Protein AF-A0A529IAK2-F1 (afdb_monomer_lite)

Radius of gyration: 15.13 Å; chains: 1; bounding box: 31×23×40 Å

pLDDT: mean 95.78, std 6.5, range [60.38, 98.56]

Secondary structure (DSSP, 8-state):
--TT-EEEE-SS-EEEE-GGGHHHHHHHHHHHHHHHHHHHHHHHTT--GGGS----

Sequence (56 aa):
VGAGDIVVADETGVCFIPIARAAEVLAKALKKSAFEEAKCEAIDSGVAVADLPSNA

Foldseek 3Di:
DDPPWDWDADPVGIDTHGNVCVVVVVVVVVVVVVLVVVLVVCVVVPDDPVPRDDDD

Structure (mmCIF, N/CA/C/O backbone):
data_AF-A0A529IAK2-F1
#
_entry.id   AF-A0A529IAK2-F1
#
loop_
_atom_site.group_PDB
_atom_site.id
_atom_site.type_symbol
_atom_site.label_atom_id
_atom_site.label_alt_id
_atom_site.label_comp_id
_atom_site.label_asym_id
_atom_site.label_entity_id
_atom_site.label_seq_id
_atom_site.pdbx_PDB_ins_code
_atom_site.Cartn_x
_atom_site.Cartn_y
_atom_site.Cartn_z
_atom_site.occupancy
_atom_site.B_iso_or_equiv
_atom_site.auth_seq_id
_atom_site.auth_comp_id
_atom_site.auth_asym_id
_atom_site.auth_atom_id
_atom_site.pdbx_PDB_model_num
ATOM 1 N N . VAL A 1 1 ? 12.893 2.546 -11.674 1.00 83.88 1 VAL A N 1
ATOM 2 C CA . VAL A 1 1 ? 11.752 2.815 -12.569 1.00 83.88 1 VAL A CA 1
ATOM 3 C C . VAL A 1 1 ? 12.226 2.591 -13.986 1.00 83.88 1 VAL A C 1
ATOM 5 O O . VAL A 1 1 ? 13.082 3.335 -14.453 1.00 83.88 1 VAL A O 1
ATOM 8 N N . GLY A 1 2 ? 11.772 1.504 -14.600 1.00 93.94 2 GLY A N 1
ATOM 9 C CA . GLY A 1 2 ? 12.008 1.172 -16.000 1.00 93.94 2 GLY A CA 1
ATOM 10 C C . GLY A 1 2 ? 10.757 1.402 -16.843 1.00 93.94 2 GLY A C 1
ATOM 11 O O . GLY A 1 2 ? 9.652 1.540 -16.318 1.00 93.94 2 GLY A O 1
ATOM 12 N N . ALA A 1 3 ? 10.926 1.437 -18.164 1.00 96.50 3 ALA A N 1
ATOM 13 C CA . ALA A 1 3 ? 9.787 1.457 -19.074 1.00 96.50 3 ALA A CA 1
ATOM 14 C C . ALA A 1 3 ? 8.913 0.211 -18.846 1.00 96.50 3 ALA A C 1
ATOM 16 O O . ALA A 1 3 ? 9.423 -0.908 -18.827 1.00 96.50 3 ALA A O 1
ATOM 17 N N . GLY A 1 4 ? 7.606 0.417 -18.669 1.00 96.25 4 GLY A N 1
ATOM 18 C CA . GLY A 1 4 ? 6.639 -0.650 -18.400 1.00 96.25 4 GLY A CA 1
ATOM 19 C C . GLY A 1 4 ? 6.347 -0.912 -16.920 1.00 96.25 4 GLY A C 1
ATOM 20 O O . GLY A 1 4 ? 5.387 -1.623 -16.640 1.00 96.25 4 GLY A O 1
ATOM 21 N N . ASP A 1 5 ? 7.101 -0.330 -15.979 1.00 98.44 5 ASP A N 1
ATOM 22 C CA . ASP A 1 5 ? 6.715 -0.339 -14.561 1.00 98.44 5 ASP A CA 1
ATOM 23 C C . ASP A 1 5 ? 5.384 0.401 -14.360 1.00 98.44 5 ASP A C 1
ATOM 25 O O . ASP A 1 5 ? 5.076 1.370 -15.058 1.00 98.44 5 ASP A O 1
ATOM 29 N N . ILE A 1 6 ? 4.599 -0.043 -13.379 1.00 98.25 6 ILE A N 1
ATOM 30 C CA . ILE A 1 6 ? 3.321 0.591 -13.052 1.00 98.25 6 ILE A CA 1
ATOM 31 C C . ILE A 1 6 ? 3.589 1.732 -12.074 1.00 98.25 6 ILE A C 1
ATOM 33 O O . ILE A 1 6 ? 4.286 1.555 -11.074 1.00 98.25 6 ILE A O 1
ATOM 37 N N . VAL A 1 7 ? 3.011 2.896 -12.351 1.00 98.12 7 VAL A N 1
ATOM 38 C CA . VAL A 1 7 ? 3.059 4.059 -11.464 1.00 98.12 7 VAL A CA 1
ATOM 39 C C . VAL A 1 7 ? 1.652 4.318 -10.951 1.00 98.12 7 VAL A C 1
ATOM 41 O O . VAL A 1 7 ? 0.742 4.548 -11.745 1.00 98.12 7 VAL A O 1
A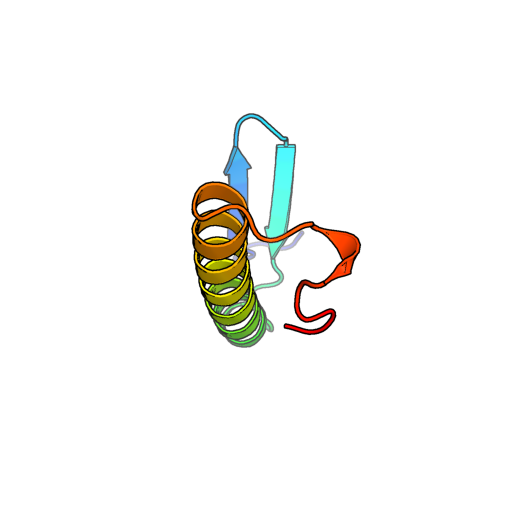TOM 44 N N . VAL A 1 8 ? 1.480 4.266 -9.634 1.00 98.00 8 VAL A N 1
ATOM 45 C CA . VAL A 1 8 ? 0.236 4.640 -8.952 1.00 98.00 8 VAL A CA 1
ATOM 46 C C . VAL A 1 8 ? 0.479 5.966 -8.252 1.00 98.00 8 VAL A C 1
ATOM 48 O O . VAL A 1 8 ? 1.502 6.121 -7.585 1.00 98.00 8 VAL A O 1
ATOM 51 N N . ALA A 1 9 ? -0.429 6.920 -8.422 1.00 98.19 9 ALA A N 1
ATOM 52 C CA . ALA A 1 9 ? -0.334 8.229 -7.797 1.00 98.19 9 ALA A CA 1
ATOM 53 C C . ALA A 1 9 ? -1.693 8.649 -7.235 1.00 98.19 9 ALA A C 1
ATOM 55 O O . ALA A 1 9 ? -2.707 8.522 -7.922 1.00 98.19 9 ALA A O 1
ATOM 56 N N . ASP A 1 10 ? -1.678 9.155 -6.009 1.00 97.94 10 ASP A N 1
ATOM 57 C CA . ASP A 1 10 ? -2.818 9.703 -5.280 1.00 97.94 10 ASP A CA 1
ATOM 58 C C . ASP A 1 10 ? -2.373 10.953 -4.489 1.00 97.94 10 ASP A C 1
ATOM 60 O O . ASP A 1 10 ? -1.256 11.453 -4.646 1.00 97.94 10 ASP A O 1
ATOM 64 N N . GLU A 1 11 ? -3.253 11.498 -3.658 1.00 98.50 11 GLU A N 1
ATOM 65 C CA . GLU A 1 11 ? -2.981 12.644 -2.787 1.00 98.50 11 GLU A CA 1
ATOM 66 C C . GLU A 1 11 ? -1.931 12.373 -1.695 1.00 98.50 11 GLU A C 1
ATOM 68 O O . GLU A 1 11 ? -1.370 13.320 -1.141 1.00 98.50 11 GLU A O 1
ATOM 73 N N . THR A 1 12 ? -1.642 11.105 -1.396 1.00 97.94 12 THR A N 1
ATOM 74 C CA . THR A 1 12 ? -0.617 10.695 -0.428 1.00 97.94 12 THR A CA 1
ATOM 75 C C . THR A 1 12 ? 0.768 10.660 -1.076 1.00 97.94 12 THR A C 1
ATOM 77 O O . THR A 1 12 ? 1.763 10.999 -0.429 1.00 97.94 12 THR A O 1
ATOM 80 N N . GLY A 1 13 ? 0.862 10.285 -2.355 1.00 98.00 13 GLY A N 1
ATOM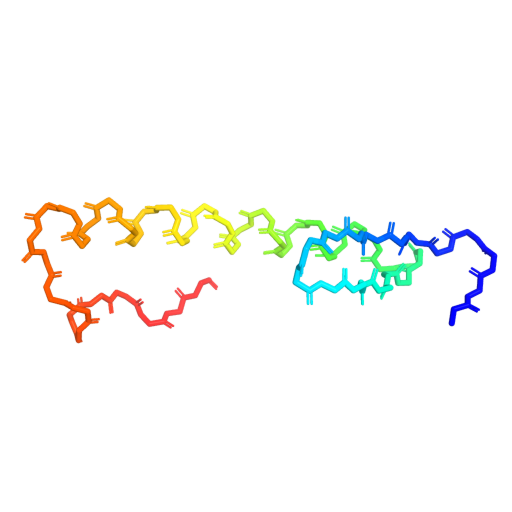 81 C CA . GLY A 1 13 ? 2.111 10.354 -3.108 1.00 98.00 13 GLY A CA 1
ATOM 82 C C . GLY A 1 13 ? 2.153 9.482 -4.360 1.00 98.00 13 GLY A C 1
ATOM 83 O O . GLY A 1 13 ? 1.160 9.293 -5.053 1.00 98.00 13 GLY A O 1
ATOM 84 N N . VAL A 1 14 ? 3.350 8.978 -4.681 1.00 98.31 14 VAL A N 1
ATOM 85 C CA . VAL A 1 14 ? 3.608 8.171 -5.883 1.00 98.31 14 VAL A CA 1
ATOM 86 C C . VAL A 1 14 ? 4.308 6.868 -5.506 1.00 98.31 14 VAL A C 1
ATOM 88 O O . VAL A 1 14 ? 5.356 6.878 -4.860 1.00 98.31 14 VAL A O 1
ATOM 91 N N . CYS A 1 15 ? 3.756 5.745 -5.956 1.00 98.12 15 CYS A N 1
ATOM 92 C CA . CYS A 1 15 ? 4.292 4.404 -5.764 1.00 98.12 15 CYS A CA 1
ATOM 93 C C . CYS A 1 15 ? 4.669 3.775 -7.112 1.00 98.12 15 CYS A C 1
ATOM 95 O O . CYS A 1 15 ? 3.867 3.737 -8.046 1.00 98.12 15 CYS A O 1
ATOM 97 N N . PHE A 1 16 ? 5.894 3.253 -7.204 1.00 98.25 16 PHE A N 1
ATOM 98 C CA . PHE A 1 16 ? 6.416 2.588 -8.398 1.00 98.25 16 PHE A CA 1
ATOM 99 C C . PHE A 1 16 ? 6.468 1.079 -8.179 1.00 98.25 16 PHE A C 1
ATOM 101 O O . PHE A 1 16 ? 7.158 0.594 -7.280 1.00 98.25 16 PHE A O 1
ATOM 108 N N . ILE A 1 17 ? 5.777 0.332 -9.031 1.00 98.44 17 ILE A N 1
ATOM 109 C CA . ILE A 1 17 ? 5.652 -1.118 -8.945 1.00 98.44 17 ILE A CA 1
ATOM 110 C C . ILE A 1 17 ? 6.432 -1.736 -10.109 1.00 98.44 17 ILE A C 1
ATOM 112 O O . ILE A 1 17 ? 6.053 -1.536 -11.268 1.00 98.44 17 ILE A O 1
ATOM 116 N N . PRO A 1 18 ? 7.498 -2.512 -9.831 1.00 98.38 18 PRO A N 1
ATOM 117 C CA . PRO A 1 18 ? 8.237 -3.209 -10.873 1.00 98.38 18 PRO A CA 1
ATOM 118 C C . PRO A 1 18 ? 7.325 -4.148 -11.662 1.00 98.38 18 PRO A C 1
ATOM 120 O O . PRO A 1 18 ? 6.653 -4.992 -11.059 1.00 98.38 18 PRO A O 1
ATOM 123 N N . ILE A 1 19 ? 7.342 -4.071 -12.994 1.00 98.12 19 ILE A N 1
ATOM 124 C CA . ILE A 1 19 ? 6.443 -4.878 -13.839 1.00 98.12 19 ILE A CA 1
ATOM 125 C C . ILE A 1 19 ? 6.606 -6.385 -13.598 1.00 98.12 19 ILE A C 1
ATOM 127 O O . ILE A 1 19 ? 5.624 -7.123 -13.537 1.00 98.12 19 ILE A O 1
ATOM 131 N N . ALA A 1 20 ? 7.838 -6.832 -13.329 1.00 98.00 20 ALA A N 1
ATOM 132 C CA . ALA A 1 20 ? 8.164 -8.224 -13.018 1.00 98.00 20 ALA A CA 1
ATOM 133 C C . ALA A 1 20 ? 7.484 -8.755 -11.741 1.00 98.00 20 ALA A C 1
ATOM 135 O O . ALA A 1 20 ? 7.401 -9.965 -11.546 1.00 98.00 20 ALA A O 1
ATOM 136 N N . ARG A 1 21 ? 7.008 -7.866 -10.860 1.00 98.19 21 ARG A N 1
ATOM 137 C CA . ARG A 1 21 ? 6.348 -8.211 -9.593 1.00 98.19 21 ARG A CA 1
ATOM 138 C C . ARG A 1 21 ? 4.912 -7.703 -9.506 1.00 98.19 21 ARG A C 1
ATOM 140 O O . ARG A 1 21 ? 4.286 -7.866 -8.464 1.00 98.19 21 ARG A O 1
ATOM 147 N N . ALA A 1 22 ? 4.371 -7.124 -10.577 1.00 98.12 22 ALA A N 1
ATOM 148 C CA . ALA A 1 22 ? 3.054 -6.493 -10.560 1.00 98.12 22 ALA A CA 1
ATOM 149 C C . ALA A 1 22 ? 1.948 -7.436 -10.053 1.00 98.12 22 ALA A C 1
ATOM 151 O O . ALA A 1 22 ? 1.151 -7.044 -9.205 1.00 98.12 22 ALA A O 1
ATOM 152 N N . ALA A 1 23 ? 1.947 -8.700 -10.490 1.00 98.44 23 ALA A N 1
ATOM 153 C CA . ALA A 1 23 ? 0.966 -9.691 -10.043 1.00 98.44 23 ALA A CA 1
ATOM 154 C C . ALA A 1 23 ? 1.092 -10.036 -8.545 1.00 98.44 23 ALA A C 1
ATOM 156 O O . ALA A 1 23 ? 0.088 -10.122 -7.841 1.00 98.44 23 ALA A O 1
ATOM 157 N N . GLU A 1 24 ? 2.320 -10.195 -8.038 1.00 98.56 24 GLU A N 1
ATOM 158 C CA . GLU A 1 24 ? 2.582 -10.445 -6.612 1.00 98.56 24 GLU A CA 1
ATOM 159 C C . GLU A 1 24 ? 2.124 -9.257 -5.756 1.00 98.56 24 GLU A C 1
ATOM 161 O O . GLU A 1 24 ? 1.483 -9.433 -4.719 1.00 98.56 24 GLU A O 1
ATOM 166 N N . VAL A 1 25 ? 2.446 -8.042 -6.204 1.00 98.50 25 VAL A N 1
ATOM 167 C CA . VAL A 1 25 ? 2.072 -6.802 -5.522 1.00 98.50 25 VAL A CA 1
ATOM 168 C C . VAL A 1 25 ? 0.557 -6.633 -5.508 1.00 98.50 25 VAL A C 1
ATOM 170 O O . VAL A 1 25 ? 0.010 -6.341 -4.449 1.00 98.50 25 VAL A O 1
ATOM 173 N N . LEU A 1 26 ? -0.131 -6.898 -6.623 1.00 98.25 26 LEU A N 1
ATOM 174 C CA . LEU A 1 26 ? -1.592 -6.849 -6.691 1.00 98.25 26 LEU A CA 1
ATOM 175 C C . LEU A 1 26 ? -2.236 -7.824 -5.699 1.00 98.25 26 LEU A C 1
ATOM 177 O O . LEU A 1 26 ? -3.107 -7.427 -4.931 1.00 98.25 26 LEU A O 1
ATOM 181 N N . ALA A 1 27 ? -1.780 -9.080 -5.664 1.00 98.50 27 ALA A N 1
ATOM 182 C CA . ALA A 1 27 ? -2.319 -10.075 -4.739 1.00 98.50 27 ALA A CA 1
ATOM 183 C C . ALA A 1 27 ? -2.158 -9.643 -3.269 1.00 98.50 27 ALA A C 1
ATOM 185 O O . ALA A 1 27 ? -3.084 -9.778 -2.469 1.00 98.50 27 ALA A O 1
ATOM 186 N N . LYS A 1 28 ? -0.998 -9.075 -2.915 1.00 98.12 28 LYS A N 1
ATOM 187 C CA . LYS A 1 28 ? -0.738 -8.549 -1.567 1.00 98.12 28 LYS A CA 1
ATOM 188 C C . LYS A 1 28 ? -1.577 -7.312 -1.250 1.00 98.12 28 LYS A C 1
ATOM 190 O O . LYS A 1 28 ? -2.111 -7.227 -0.148 1.00 98.12 28 LYS A O 1
ATOM 195 N N . ALA A 1 29 ? -1.711 -6.386 -2.198 1.00 98.00 29 ALA A N 1
ATOM 196 C CA . ALA A 1 29 ? -2.502 -5.171 -2.035 1.00 98.00 29 ALA A CA 1
ATOM 197 C C . ALA A 1 29 ? -3.986 -5.494 -1.815 1.00 98.00 29 ALA A C 1
ATOM 199 O O . ALA A 1 29 ? -4.582 -4.986 -0.871 1.00 98.00 29 ALA A O 1
ATOM 200 N N . LEU A 1 30 ? -4.554 -6.412 -2.606 1.00 98.25 30 LEU A N 1
ATOM 201 C CA . LEU A 1 30 ? -5.941 -6.860 -2.443 1.00 98.25 30 LEU A CA 1
ATOM 202 C C . LEU A 1 30 ? -6.171 -7.522 -1.079 1.00 98.25 30 LEU A C 1
ATOM 204 O O . LEU A 1 30 ? -7.118 -7.169 -0.380 1.00 98.25 30 LEU A O 1
ATOM 208 N N . LYS A 1 31 ? -5.276 -8.431 -0.661 1.00 97.75 31 LYS A N 1
ATOM 209 C CA . LYS A 1 31 ? -5.351 -9.072 0.664 1.00 97.75 31 LYS A CA 1
ATOM 210 C C . LYS A 1 31 ? -5.317 -8.036 1.791 1.00 97.75 31 LYS A C 1
ATOM 212 O O . LYS A 1 31 ? -6.105 -8.109 2.729 1.00 97.75 31 LYS A O 1
ATOM 217 N N . LYS A 1 32 ? -4.408 -7.064 1.689 1.00 97.06 32 LYS A N 1
ATOM 218 C CA . LYS A 1 32 ? -4.232 -6.005 2.684 1.00 97.06 32 LYS A CA 1
ATOM 219 C C . LYS A 1 32 ? -5.446 -5.079 2.757 1.00 97.06 32 LYS A C 1
ATOM 221 O O . LYS A 1 32 ? -5.903 -4.812 3.861 1.00 97.06 32 LYS A O 1
ATOM 226 N N . SER A 1 33 ? -5.983 -4.663 1.611 1.00 97.62 33 SER A N 1
ATOM 227 C CA . SER A 1 33 ? -7.175 -3.813 1.532 1.00 97.62 33 SER A CA 1
ATOM 228 C C . SER A 1 33 ? -8.385 -4.482 2.180 1.00 97.62 33 SER A C 1
ATOM 230 O O . SER A 1 33 ? -9.032 -3.867 3.017 1.00 97.62 33 SER A O 1
ATOM 232 N N . ALA A 1 34 ? -8.650 -5.756 1.868 1.00 97.25 34 ALA A N 1
ATOM 233 C CA . ALA A 1 34 ? -9.768 -6.491 2.464 1.00 97.25 34 ALA A CA 1
ATOM 234 C C . ALA A 1 34 ? -9.611 -6.656 3.988 1.00 97.25 34 ALA A C 1
ATOM 236 O O . ALA A 1 34 ? -10.575 -6.552 4.742 1.00 97.25 34 ALA A O 1
ATOM 237 N N . PHE A 1 35 ? -8.382 -6.887 4.461 1.00 97.19 35 PHE A N 1
ATOM 238 C CA . PHE A 1 35 ? -8.100 -6.961 5.894 1.00 97.19 35 PHE A CA 1
ATOM 239 C C . PHE A 1 35 ? -8.285 -5.610 6.604 1.00 97.19 35 PHE A C 1
ATOM 241 O O . PHE A 1 35 ? -8.726 -5.562 7.751 1.00 97.19 35 PHE A O 1
ATOM 248 N N . GLU A 1 36 ? -7.932 -4.505 5.947 1.00 96.81 36 GLU A N 1
ATOM 249 C CA . GLU A 1 36 ? -8.134 -3.160 6.487 1.00 96.81 36 GLU A CA 1
ATOM 250 C C . GLU A 1 36 ? -9.605 -2.763 6.516 1.00 96.81 36 GLU A C 1
ATOM 252 O O . GLU A 1 36 ? -10.037 -2.215 7.523 1.00 96.81 36 GLU A O 1
ATOM 257 N N . GLU A 1 37 ? -10.380 -3.119 5.494 1.00 98.00 37 GLU 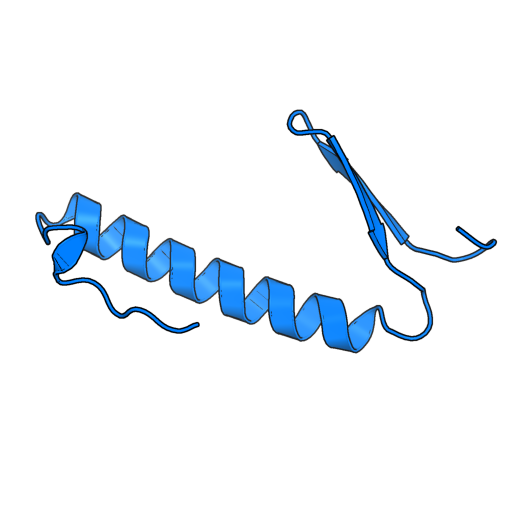A N 1
ATOM 258 C CA . GLU A 1 37 ? -11.831 -2.918 5.469 1.00 98.00 37 GLU A CA 1
ATOM 259 C C . GLU A 1 37 ? -12.512 -3.625 6.650 1.00 98.00 37 GLU A C 1
ATOM 261 O O . GLU A 1 37 ? -13.174 -2.971 7.454 1.00 98.00 37 GLU A O 1
ATOM 266 N N . ALA A 1 38 ? -12.230 -4.916 6.859 1.00 96.38 38 ALA A N 1
ATOM 267 C CA . ALA A 1 38 ? -12.777 -5.670 7.992 1.00 96.38 38 ALA A CA 1
ATOM 268 C C . ALA A 1 38 ? -12.374 -5.081 9.358 1.00 96.38 38 ALA A C 1
ATOM 270 O O . ALA A 1 38 ? -13.142 -5.106 10.322 1.00 96.38 38 ALA A O 1
ATOM 271 N N . LYS A 1 39 ? -11.157 -4.535 9.467 1.00 96.38 39 LYS A N 1
ATOM 272 C CA . LYS A 1 39 ? -10.720 -3.832 10.679 1.00 96.38 39 LYS A CA 1
ATOM 273 C C . LYS A 1 39 ? -11.481 -2.530 10.894 1.00 96.38 39 LYS A C 1
ATOM 275 O O . LYS A 1 39 ? -11.826 -2.238 12.035 1.00 96.38 39 LYS A O 1
ATOM 280 N N . CYS A 1 40 ? -11.690 -1.744 9.842 1.00 97.50 40 CYS A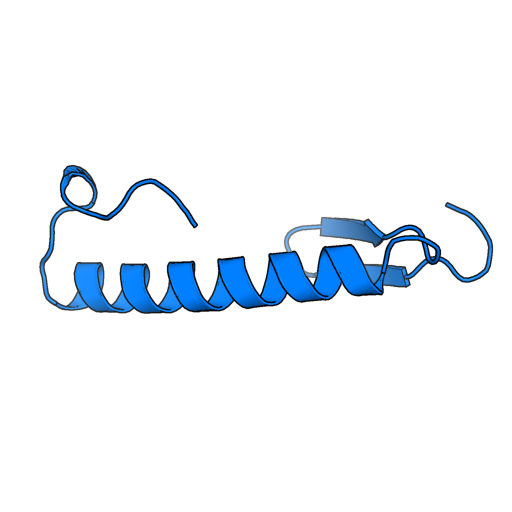 N 1
ATOM 281 C CA . CYS A 1 40 ? -12.457 -0.506 9.925 1.00 97.50 40 CYS A CA 1
ATOM 282 C C . CYS A 1 40 ? -13.887 -0.800 10.392 1.00 97.50 40 CYS A C 1
ATOM 284 O O . CYS A 1 40 ? -14.329 -0.200 11.365 1.00 97.50 40 CYS A O 1
ATOM 286 N N . GLU A 1 41 ? -14.544 -1.811 9.817 1.00 97.94 41 GLU A N 1
ATOM 287 C CA . GLU A 1 41 ? -15.874 -2.256 10.258 1.00 97.94 41 GLU A CA 1
ATOM 288 C C . GLU A 1 41 ? -15.897 -2.6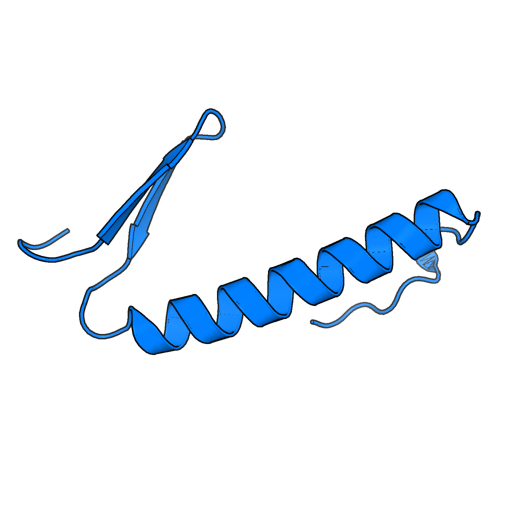70 11.739 1.00 97.94 41 GLU A C 1
ATOM 290 O O . GLU A 1 41 ? -16.806 -2.300 12.486 1.00 97.94 41 GLU A O 1
ATOM 295 N N . ALA A 1 42 ? -14.881 -3.407 12.200 1.00 97.25 42 ALA A N 1
ATOM 296 C CA . ALA A 1 42 ? -14.773 -3.796 13.604 1.00 97.25 42 ALA A CA 1
ATOM 297 C C . ALA A 1 42 ? -14.625 -2.575 14.531 1.00 97.25 42 ALA A C 1
ATOM 299 O O . ALA A 1 42 ? -15.294 -2.508 15.565 1.00 97.25 42 ALA A O 1
ATOM 300 N N . ILE A 1 43 ? -13.801 -1.594 14.153 1.00 97.81 43 ILE A N 1
ATOM 301 C CA . ILE A 1 43 ? -13.639 -0.340 14.905 1.00 97.81 43 ILE A CA 1
ATOM 302 C C . ILE A 1 43 ? -14.964 0.423 14.960 1.00 97.81 43 ILE A C 1
ATOM 304 O O . ILE A 1 43 ? -15.385 0.826 16.044 1.00 97.81 43 ILE A O 1
ATOM 308 N N . ASP A 1 44 ? -15.647 0.563 13.825 1.00 98.00 44 ASP A N 1
ATOM 309 C CA . ASP A 1 44 ? -16.933 1.259 13.732 1.00 98.00 44 ASP A CA 1
ATOM 310 C C . ASP A 1 44 ? -18.020 0.570 14.576 1.00 98.00 44 ASP A C 1
ATOM 312 O O . ASP A 1 44 ? -18.906 1.229 15.122 1.00 98.00 44 ASP A O 1
ATOM 316 N N . SER A 1 45 ? -17.918 -0.752 14.762 1.00 97.56 45 SER A N 1
ATOM 317 C CA . SER A 1 45 ? -18.782 -1.530 15.663 1.00 97.56 45 SER A CA 1
ATOM 318 C C . SER A 1 45 ? -18.419 -1.424 17.156 1.00 97.56 45 SER A C 1
ATOM 320 O O . SER A 1 45 ? -19.127 -1.973 18.002 1.00 97.56 45 SER A O 1
ATOM 322 N N . GLY A 1 46 ? -17.344 -0.706 17.499 1.00 97.44 46 GLY A N 1
ATOM 323 C CA . GLY A 1 46 ? -16.922 -0.431 18.875 1.00 97.44 46 GLY A CA 1
ATOM 324 C C . GLY A 1 46 ? -15.783 -1.307 19.406 1.00 97.44 46 GLY A C 1
ATOM 325 O O . GLY A 1 46 ? -15.495 -1.254 20.603 1.00 97.44 46 GLY A O 1
ATOM 326 N N . VAL A 1 47 ? -15.120 -2.104 18.560 1.00 97.69 47 VAL A N 1
ATOM 327 C CA . VAL A 1 47 ? -13.931 -2.876 18.963 1.00 97.69 47 VAL A CA 1
ATOM 328 C C . VAL A 1 47 ? -12.739 -1.933 19.141 1.00 97.69 47 VAL A C 1
ATOM 330 O O . VAL A 1 47 ? -12.422 -1.129 18.263 1.00 97.69 47 VAL A O 1
ATOM 333 N N . ALA A 1 48 ? -12.041 -2.033 20.274 1.00 97.00 48 ALA A N 1
ATOM 334 C CA . ALA A 1 48 ? -10.837 -1.245 20.503 1.00 97.00 48 ALA A CA 1
ATOM 335 C C . ALA A 1 48 ? -9.705 -1.697 19.568 1.00 97.00 48 ALA A C 1
ATOM 337 O O . ALA A 1 48 ? -9.488 -2.886 19.353 1.00 97.00 48 ALA A O 1
ATOM 338 N N . VAL A 1 49 ? -8.915 -0.744 19.062 1.00 95.12 49 VAL A N 1
ATOM 339 C CA . VAL A 1 49 ? -7.813 -1.027 18.121 1.00 95.12 49 VAL A CA 1
ATOM 340 C C . VAL A 1 49 ? -6.804 -2.042 18.677 1.00 95.12 49 VAL A C 1
ATOM 342 O O . VAL A 1 49 ? -6.262 -2.839 17.915 1.00 95.12 49 VAL A O 1
ATOM 345 N N . ALA A 1 50 ? -6.569 -2.035 19.994 1.00 95.56 50 ALA A N 1
ATOM 346 C CA . ALA A 1 50 ? -5.663 -2.969 20.667 1.00 95.56 50 ALA A CA 1
ATOM 347 C C . ALA A 1 50 ? -6.122 -4.438 20.591 1.00 95.56 50 ALA A C 1
ATOM 349 O O . ALA A 1 50 ? -5.287 -5.332 20.702 1.00 95.56 50 ALA A O 1
ATOM 350 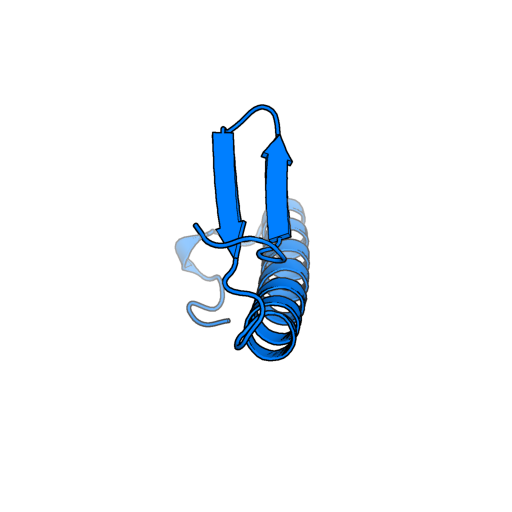N N . ASP A 1 51 ? -7.417 -4.668 20.361 1.00 95.50 51 ASP A N 1
ATOM 351 C CA . ASP A 1 51 ? -8.033 -5.995 20.303 1.00 95.50 51 ASP A CA 1
ATOM 352 C C . ASP A 1 51 ? -8.216 -6.497 18.858 1.00 95.50 51 ASP A C 1
ATOM 354 O O . ASP A 1 51 ? -8.731 -7.594 18.631 1.00 95.50 51 ASP A O 1
ATOM 358 N N . LEU A 1 52 ? -7.797 -5.712 17.857 1.00 94.62 52 LEU A N 1
ATOM 359 C CA . LEU A 1 52 ? -7.879 -6.114 16.455 1.00 94.62 52 LEU A CA 1
ATOM 360 C C . LEU A 1 52 ? -6.824 -7.175 16.103 1.00 94.62 52 LEU A C 1
ATOM 362 O O . LEU A 1 52 ? -5.719 -7.179 16.654 1.00 94.62 52 LEU A O 1
ATOM 366 N N . PRO A 1 53 ? -7.098 -8.031 15.102 1.00 89.81 53 PRO A N 1
ATOM 367 C CA . PRO A 1 53 ? -6.090 -8.933 14.562 1.00 89.81 53 PRO A CA 1
ATOM 368 C C . PRO A 1 53 ? -4.870 -8.152 14.039 1.00 89.81 53 PRO A C 1
ATOM 370 O O . PRO A 1 53 ? -5.007 -7.123 13.374 1.00 89.81 53 PRO A O 1
ATOM 373 N N . SER A 1 54 ? -3.661 -8.645 14.319 1.00 83.62 54 SER A N 1
ATOM 374 C CA . SER A 1 54 ? -2.413 -7.909 14.056 1.00 83.62 54 SER A CA 1
ATOM 375 C C . SER A 1 54 ? -1.768 -8.185 12.692 1.00 83.62 54 SER A C 1
ATOM 377 O O . SER A 1 54 ? -0.948 -7.384 12.246 1.00 83.62 54 SER A O 1
ATOM 379 N N . ASN A 1 55 ? -2.151 -9.262 11.994 1.00 71.75 55 ASN A N 1
ATOM 380 C CA . ASN A 1 55 ? -1.501 -9.702 10.754 1.00 71.75 55 ASN A CA 1
ATOM 381 C C . ASN A 1 55 ? -2.493 -9.832 9.592 1.00 71.75 55 ASN A C 1
ATOM 383 O O . ASN A 1 55 ? -3.552 -10.431 9.759 1.00 71.75 55 ASN A O 1
ATOM 387 N N . ALA A 1 56 ? -2.093 -9.319 8.422 1.00 60.38 56 ALA A N 1
ATOM 388 C CA . ALA A 1 56 ? -2.848 -9.378 7.170 1.00 60.38 56 ALA A CA 1
ATOM 389 C C . ALA A 1 56 ? -2.492 -10.594 6.313 1.00 60.38 56 ALA A C 1
ATOM 391 O O . ALA A 1 56 ? -1.303 -10.932 6.097 1.00 60.38 56 ALA A O 1
#